Protein AF-A0A365TJ75-F1 (afdb_monomer_lite)

Organism: NCBI:txid115553

Secondary structure (DSSP, 8-state):
-EEEEEETTEEEEEEE-------------------------EEEEEEEEEEEE-SS-EEEEETTEEEEE-TTSS-HHHHHHHHHHH--TT-

Radius of gyration: 16.72 Å; chains: 1; bounding box: 37×36×43 Å

Foldseek 3Di:
DKDWDDDDLWIKIWDQPPPPPDDDDDDDDDDDDDDDDDPNVTHDIFIKDWPDDDPAWTWIDGHNDIDIDGCPNDDVVVVVVVNVSNDDPDD

pLDDT: mean 72.41, std 16.16, range [41.09, 91.12]

Sequence (91 aa):
MLSLTSTASVFHGRWLLTRNRKSVGSGPMLSEEVGEKLNEELGEEHQVRCDYLGPWLIGLYIGKQRVWLWPDSAPSESLREVRQLFHRPGR

Structure (mmCIF, N/CA/C/O backbone):
data_AF-A0A365TJ75-F1
#
_entry.id   AF-A0A365TJ75-F1
#
loop_
_atom_site.group_PDB
_atom_site.id
_atom_site.type_symbol
_atom_site.label_atom_id
_atom_site.label_alt_id
_atom_site.label_comp_id
_atom_site.label_asym_id
_atom_site.label_entity_id
_atom_site.label_seq_id
_atom_site.pdbx_PDB_ins_code
_atom_site.Cartn_x
_atom_site.Cartn_y
_atom_site.Cartn_z
_atom_site.occupancy
_atom_site.B_iso_or_equiv
_atom_site.auth_seq_id
_atom_site.auth_comp_id
_atom_site.auth_asym_id
_atom_site.auth_atom_id
_atom_site.pdbx_PDB_model_num
ATOM 1 N N . MET A 1 1 ? 7.030 3.206 -12.170 1.00 72.94 1 MET A N 1
ATOM 2 C CA . MET A 1 1 ? 7.222 2.115 -11.179 1.00 72.94 1 MET A CA 1
ATOM 3 C C . MET A 1 1 ? 7.138 2.734 -9.779 1.00 72.94 1 MET A C 1
ATOM 5 O O . MET A 1 1 ? 7.392 3.926 -9.679 1.00 72.94 1 MET A O 1
ATOM 9 N N . LEU A 1 2 ? 6.708 2.026 -8.731 1.00 76.00 2 LEU A N 1
ATOM 10 C CA . LEU A 1 2 ? 6.555 2.596 -7.377 1.00 76.00 2 LEU A CA 1
ATOM 11 C C . LEU A 1 2 ? 7.634 2.031 -6.446 1.00 76.00 2 LEU A C 1
ATOM 13 O O . LEU A 1 2 ? 7.817 0.819 -6.415 1.00 76.00 2 LEU A O 1
ATOM 17 N N . SER A 1 3 ? 8.311 2.896 -5.690 1.00 77.56 3 SER A N 1
ATOM 18 C CA . SER A 1 3 ? 9.253 2.506 -4.637 1.00 77.56 3 SER A CA 1
ATOM 19 C C . SER A 1 3 ? 8.666 2.833 -3.268 1.00 77.56 3 SER A C 1
ATOM 21 O O . SER A 1 3 ? 8.106 3.914 -3.089 1.00 77.56 3 SER A O 1
ATOM 23 N N . LEU A 1 4 ? 8.799 1.917 -2.307 1.00 78.06 4 LEU A N 1
ATOM 24 C CA . LEU A 1 4 ? 8.358 2.099 -0.924 1.00 78.06 4 LEU A CA 1
ATOM 25 C C . LEU A 1 4 ? 9.561 1.986 0.014 1.00 78.06 4 LEU A C 1
ATOM 27 O O . LEU A 1 4 ? 10.339 1.039 -0.074 1.00 78.06 4 LEU A O 1
ATOM 31 N N . THR A 1 5 ? 9.696 2.942 0.921 1.00 77.06 5 THR A N 1
ATOM 32 C CA . THR A 1 5 ? 10.725 2.991 1.961 1.00 77.06 5 THR A CA 1
ATOM 33 C C . THR A 1 5 ? 10.056 3.020 3.331 1.00 77.06 5 THR A C 1
ATOM 35 O O . THR A 1 5 ? 9.033 3.671 3.537 1.00 77.06 5 THR A O 1
ATOM 38 N N . SER A 1 6 ? 10.612 2.282 4.291 1.00 72.56 6 SER A N 1
ATOM 39 C CA . SER A 1 6 ? 10.103 2.242 5.664 1.00 72.56 6 SER A CA 1
ATOM 40 C C . SER A 1 6 ? 11.057 3.002 6.573 1.00 72.56 6 SER A C 1
ATOM 42 O O . SER A 1 6 ? 12.219 2.621 6.699 1.00 72.56 6 SER A O 1
ATOM 44 N N . THR A 1 7 ? 10.566 4.046 7.238 1.00 68.62 7 THR A N 1
ATOM 45 C CA . THR A 1 7 ? 11.303 4.762 8.284 1.00 68.62 7 THR A CA 1
ATOM 46 C C . THR A 1 7 ? 10.475 4.698 9.566 1.00 68.62 7 THR A C 1
ATOM 48 O O . THR A 1 7 ? 9.460 5.373 9.735 1.00 68.62 7 THR A O 1
ATOM 51 N N . ALA A 1 8 ? 10.875 3.808 10.479 1.00 67.44 8 ALA A N 1
ATOM 52 C CA . ALA A 1 8 ? 10.107 3.474 11.682 1.00 67.44 8 ALA A CA 1
ATOM 53 C C . ALA A 1 8 ? 8.676 2.967 11.364 1.00 67.44 8 ALA A C 1
ATOM 55 O O . ALA A 1 8 ? 8.490 2.180 10.441 1.00 67.44 8 ALA A O 1
ATOM 56 N N . SER A 1 9 ? 7.662 3.376 12.142 1.00 69.38 9 SER A N 1
ATOM 57 C CA . SER A 1 9 ? 6.248 2.983 11.949 1.00 69.38 9 SER A CA 1
ATOM 58 C C . SER A 1 9 ? 5.541 3.713 10.795 1.00 69.38 9 SER A C 1
ATOM 60 O O . SER A 1 9 ? 4.324 3.564 10.635 1.00 69.38 9 SER A O 1
ATOM 62 N N . VAL A 1 10 ? 6.271 4.531 10.031 1.00 76.56 10 VAL A N 1
ATOM 63 C CA . VAL A 1 10 ? 5.747 5.312 8.912 1.00 76.56 10 VAL A CA 1
ATOM 64 C C . VAL A 1 10 ? 6.349 4.806 7.606 1.00 76.56 10 VAL A C 1
ATOM 66 O O . VAL A 1 10 ? 7.559 4.629 7.471 1.00 76.56 10 VAL A O 1
ATOM 69 N N . PHE A 1 11 ? 5.474 4.594 6.630 1.00 81.56 11 PHE A N 1
ATOM 70 C CA . PHE A 1 11 ? 5.860 4.197 5.286 1.00 81.56 11 PHE A CA 1
ATOM 71 C C . PHE A 1 11 ? 5.887 5.424 4.389 1.00 81.56 11 PHE A C 1
ATOM 73 O O . PHE A 1 11 ? 4.996 6.271 4.465 1.00 81.56 11 PHE A O 1
ATOM 80 N N . HIS A 1 12 ? 6.894 5.493 3.535 1.00 83.56 12 HIS A N 1
ATOM 81 C CA . HIS A 1 12 ? 7.078 6.527 2.536 1.00 83.56 12 HIS A CA 1
ATOM 82 C C . HIS A 1 12 ? 7.124 5.884 1.151 1.00 83.56 12 HIS A C 1
ATOM 84 O O . HIS A 1 12 ? 7.504 4.725 0.993 1.00 83.56 12 HIS A O 1
ATOM 90 N N . GLY A 1 13 ? 6.645 6.605 0.148 1.00 84.50 13 GLY A N 1
ATOM 91 C CA . GLY A 1 13 ? 6.494 6.115 -1.210 1.00 84.50 13 GLY A CA 1
ATOM 92 C C . GLY A 1 13 ? 6.928 7.171 -2.202 1.00 84.50 13 GLY A C 1
ATOM 93 O O . GLY A 1 13 ? 6.649 8.355 -2.022 1.00 84.50 13 GLY A O 1
ATOM 94 N N . ARG A 1 14 ? 7.618 6.723 -3.247 1.00 83.94 14 ARG A N 1
ATOM 95 C CA . ARG A 1 14 ? 8.171 7.567 -4.305 1.00 83.94 14 ARG A CA 1
ATOM 96 C C . ARG A 1 14 ? 7.819 6.965 -5.649 1.00 83.94 14 ARG A C 1
ATOM 98 O O . ARG A 1 14 ? 8.038 5.775 -5.893 1.00 83.94 14 ARG A O 1
ATOM 105 N N . TRP A 1 15 ? 7.292 7.791 -6.540 1.00 79.62 15 TRP A N 1
ATOM 106 C CA . TRP A 1 15 ? 7.112 7.394 -7.929 1.00 79.62 15 TRP A CA 1
ATOM 107 C C . TRP A 1 15 ? 8.466 7.408 -8.627 1.00 79.62 15 TRP A C 1
ATOM 109 O O . TRP A 1 15 ? 9.148 8.427 -8.643 1.00 79.62 15 TRP A O 1
ATOM 119 N N . LEU A 1 16 ? 8.860 6.283 -9.214 1.00 77.69 16 LEU A N 1
ATOM 120 C CA . LEU A 1 16 ? 10.021 6.237 -10.095 1.00 77.69 16 LEU A CA 1
ATOM 121 C C . LEU A 1 16 ? 9.618 6.898 -11.409 1.00 77.69 16 LEU A C 1
ATOM 123 O O . LEU A 1 16 ? 8.782 6.348 -12.145 1.00 77.69 16 LEU A O 1
ATOM 127 N N . LEU A 1 17 ? 10.187 8.076 -11.673 1.00 70.94 17 LEU A N 1
ATOM 128 C CA . LEU A 1 17 ? 10.021 8.755 -12.947 1.00 70.94 17 LEU A CA 1
ATOM 129 C C . LEU A 1 17 ? 10.789 7.931 -13.975 1.00 70.94 17 LEU A C 1
ATOM 131 O O . LEU A 1 17 ? 12.002 7.752 -13.898 1.00 70.94 17 LEU A O 1
ATOM 135 N N . THR A 1 18 ? 10.075 7.376 -14.946 1.00 61.25 18 THR A N 1
ATOM 136 C CA . THR A 1 18 ? 10.738 6.776 -16.097 1.00 61.25 18 THR A CA 1
ATOM 137 C C . THR A 1 18 ? 11.287 7.920 -16.934 1.00 61.25 18 THR A C 1
ATOM 139 O O . THR A 1 18 ? 10.515 8.608 -17.605 1.00 61.25 18 THR A O 1
ATOM 142 N N . ARG A 1 19 ? 12.604 8.142 -16.880 1.00 60.66 19 ARG A N 1
ATOM 143 C CA . ARG A 1 19 ? 13.294 9.126 -17.715 1.00 60.66 19 ARG A CA 1
ATOM 144 C C . ARG A 1 19 ? 12.977 8.869 -19.187 1.00 60.66 19 ARG A C 1
ATOM 146 O O . ARG A 1 19 ? 13.557 7.982 -19.813 1.00 60.66 19 ARG A O 1
ATOM 153 N N . ASN A 1 20 ? 12.067 9.646 -19.765 1.00 52.97 20 ASN A N 1
ATOM 154 C CA . ASN A 1 20 ? 11.871 9.647 -21.206 1.00 52.97 20 ASN A CA 1
ATOM 155 C C . ASN A 1 20 ? 13.046 10.420 -21.812 1.00 52.97 20 ASN A C 1
ATOM 157 O O . ASN A 1 20 ? 13.103 11.645 -21.721 1.00 52.97 20 ASN A O 1
ATOM 161 N N . ARG A 1 21 ? 14.031 9.709 -22.377 1.00 47.62 21 ARG A N 1
ATOM 162 C CA . ARG A 1 21 ? 15.190 10.303 -23.064 1.00 47.62 21 ARG A CA 1
ATOM 163 C C . ARG A 1 21 ? 14.755 10.980 -24.371 1.00 47.62 21 ARG A C 1
ATOM 165 O O . ARG A 1 21 ? 15.143 10.532 -25.442 1.00 47.62 21 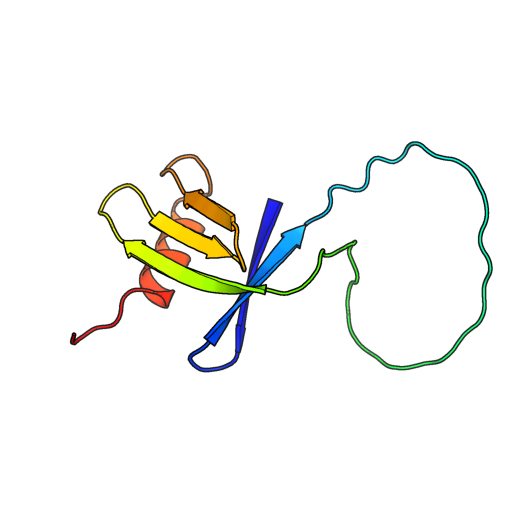ARG 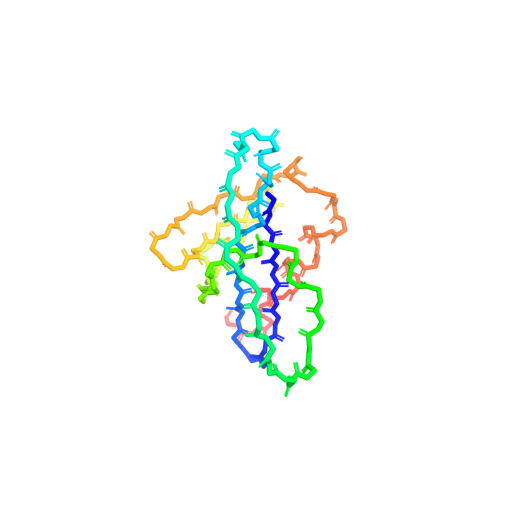A O 1
ATOM 172 N N . LYS A 1 22 ? 13.969 12.054 -24.308 1.00 48.06 22 LYS A N 1
ATOM 173 C CA . LYS A 1 22 ? 13.752 12.988 -25.420 1.00 48.06 22 LYS A CA 1
ATOM 174 C C . LYS A 1 22 ? 13.498 14.406 -24.904 1.00 48.06 22 LYS A C 1
ATOM 176 O O . LYS A 1 22 ? 12.387 14.910 -24.972 1.00 48.06 22 LYS A O 1
ATOM 181 N N . SER A 1 23 ? 14.567 15.078 -24.499 1.00 43.78 23 SER A N 1
ATOM 182 C CA . SER A 1 23 ? 14.823 16.447 -24.956 1.00 43.78 23 SER A CA 1
ATOM 183 C C . SER A 1 23 ? 16.296 16.788 -24.751 1.00 43.78 23 SER A C 1
ATOM 185 O O . SER A 1 23 ? 16.876 16.647 -23.679 1.00 43.78 23 SER A O 1
ATOM 187 N N . VAL A 1 24 ? 16.919 17.158 -25.861 1.00 54.28 24 VAL A N 1
ATOM 188 C CA . VAL A 1 24 ? 18.234 17.780 -25.940 1.00 54.28 24 VAL A CA 1
ATOM 189 C C . VAL A 1 24 ? 18.129 19.170 -25.310 1.00 54.28 24 VAL A C 1
ATOM 191 O O . VAL A 1 24 ? 17.215 19.908 -25.665 1.00 54.28 24 VAL A O 1
ATOM 194 N N . GLY A 1 25 ? 19.083 19.542 -24.454 1.00 48.66 25 GLY A N 1
ATOM 195 C CA . GLY A 1 25 ? 19.398 20.953 -24.215 1.00 48.66 25 GLY A CA 1
ATOM 196 C C . GLY A 1 25 ? 19.587 21.368 -22.758 1.00 48.66 25 GLY A C 1
ATOM 197 O O . GLY A 1 25 ? 18.616 21.536 -22.033 1.00 48.66 25 GLY A O 1
ATOM 198 N N . SER A 1 26 ? 20.852 21.669 -22.443 1.00 45.66 26 SER A N 1
ATOM 199 C CA . SER A 1 26 ? 21.305 22.703 -21.495 1.00 45.66 26 SER A CA 1
ATOM 200 C C . SER A 1 26 ? 21.432 22.328 -20.011 1.00 45.66 26 SER A C 1
ATOM 202 O O . SER A 1 26 ? 20.455 22.238 -19.277 1.00 45.66 26 SER A O 1
ATOM 204 N N . GLY A 1 27 ? 22.691 22.186 -19.565 1.00 43.03 27 GLY A N 1
ATOM 205 C CA . GLY A 1 27 ? 23.089 22.295 -18.151 1.00 43.03 27 GLY A CA 1
ATOM 206 C C . GLY A 1 27 ? 22.973 23.738 -17.612 1.00 43.03 27 GLY A C 1
ATOM 207 O O . GLY A 1 27 ? 22.469 24.605 -18.328 1.00 43.03 27 GLY A O 1
ATOM 208 N N . PRO A 1 28 ? 23.466 24.029 -16.389 1.00 50.19 28 PRO A N 1
ATOM 209 C CA . PRO A 1 28 ? 24.901 23.927 -16.129 1.00 50.19 28 PRO A CA 1
ATOM 210 C C . PRO A 1 28 ? 25.308 23.255 -14.803 1.00 50.19 28 PRO A C 1
ATOM 212 O O . PRO A 1 28 ? 24.512 22.930 -13.931 1.00 50.19 28 PRO A O 1
ATOM 215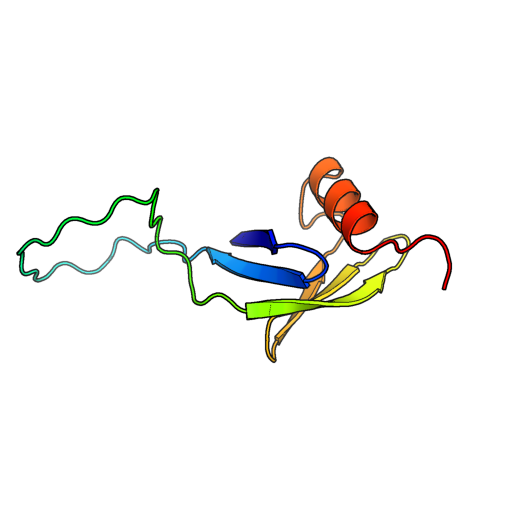 N N . MET A 1 29 ? 26.617 23.030 -14.758 1.00 43.38 29 MET A N 1
ATOM 216 C CA . MET A 1 29 ? 27.494 22.477 -13.730 1.00 43.38 29 MET A CA 1
ATOM 217 C C . MET A 1 29 ? 27.721 23.443 -12.551 1.00 43.38 29 MET A C 1
ATOM 219 O O . MET A 1 29 ? 27.696 24.653 -12.765 1.00 43.38 29 MET A O 1
ATOM 223 N N . LEU A 1 30 ? 28.011 22.858 -11.375 1.00 43.16 30 LEU A N 1
ATOM 224 C CA . LEU A 1 30 ? 28.866 23.277 -10.235 1.00 43.16 30 LEU A CA 1
ATOM 225 C C . LEU A 1 30 ? 28.159 22.913 -8.907 1.00 43.16 30 LEU A C 1
ATOM 227 O O . LEU A 1 30 ? 27.161 23.523 -8.554 1.00 43.16 30 LEU A O 1
ATOM 231 N N . SER A 1 31 ? 28.437 21.739 -8.330 1.00 50.62 31 SER A N 1
ATOM 232 C CA . SER A 1 31 ? 29.507 21.447 -7.350 1.00 50.62 31 SER A CA 1
ATOM 233 C C . SER A 1 31 ? 29.147 21.904 -5.936 1.00 50.62 31 SER A C 1
ATOM 235 O O . SER A 1 31 ? 29.382 23.059 -5.621 1.00 50.62 31 SER A O 1
ATOM 237 N N . GLU A 1 32 ? 28.646 20.981 -5.109 1.00 47.66 32 GLU A N 1
ATOM 238 C CA . GLU A 1 32 ? 28.894 20.945 -3.659 1.00 47.66 32 GLU A CA 1
ATOM 239 C C . GLU A 1 32 ? 28.563 19.540 -3.122 1.00 47.66 32 GLU A C 1
ATOM 241 O O . GLU A 1 32 ? 27.504 18.959 -3.367 1.00 47.66 32 GLU A O 1
ATOM 246 N N . GLU A 1 33 ? 29.555 18.957 -2.469 1.00 57.19 33 GLU A N 1
ATOM 247 C CA . GLU A 1 33 ? 29.600 17.625 -1.881 1.00 57.19 33 GLU A CA 1
ATOM 248 C C . GLU A 1 33 ? 28.661 17.410 -0.678 1.00 57.19 33 GLU A C 1
ATOM 250 O O . GLU A 1 33 ? 28.889 17.958 0.393 1.00 57.19 33 GLU A O 1
ATOM 255 N N . VAL A 1 34 ? 27.696 16.487 -0.794 1.00 46.47 34 VAL A N 1
ATOM 256 C CA . VAL A 1 34 ? 27.160 15.712 0.344 1.00 46.47 34 VAL A CA 1
ATOM 257 C C . VAL A 1 34 ? 26.811 14.311 -0.160 1.00 46.47 34 VAL A C 1
ATOM 259 O O . VAL A 1 34 ? 26.095 14.149 -1.148 1.00 46.47 34 VAL A O 1
ATOM 262 N N . GLY A 1 35 ? 27.369 13.281 0.474 1.00 46.62 35 GLY A N 1
ATOM 263 C CA . GLY A 1 35 ? 27.105 11.896 0.107 1.00 46.62 35 GLY A CA 1
ATOM 264 C C . GLY A 1 35 ? 25.644 11.518 0.336 1.00 46.62 35 GLY A C 1
ATOM 265 O O . GLY A 1 35 ? 25.146 11.722 1.430 1.00 46.62 35 GLY A O 1
ATOM 266 N N . GLU A 1 36 ? 25.000 10.973 -0.700 1.00 41.09 36 GLU A N 1
ATOM 267 C CA . GLU A 1 36 ? 23.983 9.903 -0.686 1.00 41.09 36 GLU A CA 1
ATOM 268 C C . GLU A 1 36 ? 23.410 9.762 -2.117 1.00 41.09 36 GLU A C 1
ATOM 270 O O . GLU A 1 36 ? 22.746 10.636 -2.655 1.00 41.09 36 GLU A O 1
ATOM 275 N N . LYS A 1 37 ? 23.889 8.769 -2.875 1.00 43.84 37 LYS A N 1
ATOM 276 C CA . LYS A 1 37 ? 23.176 7.508 -3.157 1.00 43.84 37 LYS A CA 1
ATOM 277 C C . LYS A 1 37 ? 22.045 7.666 -4.196 1.00 43.84 37 LYS A C 1
ATOM 279 O O . LYS A 1 37 ? 20.913 7.968 -3.860 1.00 43.84 37 LYS A O 1
ATOM 284 N N . LEU A 1 38 ? 22.382 7.381 -5.462 1.00 46.03 38 LEU A N 1
ATOM 285 C CA . LEU A 1 38 ? 21.472 7.015 -6.564 1.00 46.03 38 LEU A CA 1
ATOM 286 C C . LEU A 1 38 ? 20.164 7.829 -6.648 1.00 46.03 38 LEU A C 1
ATOM 288 O O . LEU A 1 38 ? 19.070 7.295 -6.471 1.00 46.03 38 LEU A O 1
ATOM 292 N N . ASN A 1 39 ? 20.266 9.110 -7.010 1.00 50.78 39 ASN A N 1
ATOM 293 C CA . ASN A 1 39 ? 19.131 9.856 -7.562 1.00 50.78 39 ASN A CA 1
ATOM 294 C C . ASN A 1 39 ? 18.833 9.369 -8.993 1.00 50.78 39 ASN A C 1
ATOM 296 O O . ASN A 1 39 ? 19.022 10.080 -9.978 1.00 50.78 39 ASN A O 1
ATOM 300 N N . GLU A 1 40 ? 18.365 8.131 -9.116 1.00 54.72 40 GLU A N 1
ATOM 301 C CA . GLU A 1 40 ? 17.605 7.685 -10.281 1.00 54.72 40 GLU A CA 1
ATOM 302 C C . GLU A 1 40 ? 16.251 8.397 -10.239 1.00 54.72 40 GLU A C 1
ATOM 304 O O . GLU A 1 40 ? 15.306 7.842 -9.703 1.00 54.72 40 GLU A O 1
ATOM 309 N N . GLU A 1 41 ? 16.207 9.663 -10.688 1.00 64.62 41 GLU A N 1
ATOM 310 C CA . GLU A 1 41 ? 15.022 10.534 -10.863 1.00 64.62 41 GLU A CA 1
ATOM 311 C C . GLU A 1 41 ? 13.780 10.076 -10.065 1.00 64.62 41 GLU A C 1
ATOM 313 O O . GLU A 1 41 ? 12.725 9.737 -10.602 1.00 64.62 41 GLU A O 1
ATOM 318 N N . LEU A 1 42 ? 13.922 9.995 -8.744 1.00 67.75 42 LEU A N 1
ATOM 319 C CA . LEU A 1 42 ? 12.844 9.572 -7.868 1.00 67.75 42 LEU A CA 1
ATOM 320 C C . LEU A 1 42 ? 11.967 10.796 -7.629 1.00 67.75 42 LEU A C 1
ATOM 322 O O . LEU A 1 42 ? 12.463 11.832 -7.183 1.00 67.75 42 LEU A O 1
ATOM 326 N N . GLY A 1 43 ? 10.671 10.666 -7.897 1.00 70.88 43 GLY A N 1
ATOM 327 C CA . GLY A 1 43 ? 9.686 11.691 -7.580 1.00 70.88 43 GLY A CA 1
ATOM 328 C C . GLY A 1 43 ? 9.658 12.034 -6.088 1.00 70.88 43 GLY A C 1
ATOM 329 O O . GLY A 1 43 ? 10.345 11.417 -5.260 1.00 70.88 43 GLY A O 1
ATOM 330 N N . GLU A 1 44 ? 8.843 13.034 -5.756 1.00 80.19 44 GLU A N 1
ATOM 331 C CA . GLU A 1 44 ? 8.664 13.480 -4.376 1.00 80.19 44 GLU A CA 1
ATOM 332 C C . GLU A 1 44 ? 8.277 12.321 -3.451 1.00 80.19 44 GLU A C 1
ATOM 334 O O . GLU A 1 44 ? 7.546 11.397 -3.826 1.00 80.19 44 GLU A O 1
ATOM 339 N N . GLU A 1 45 ? 8.815 12.367 -2.235 1.00 82.75 45 GLU A N 1
ATOM 340 C CA . GLU A 1 45 ? 8.490 11.403 -1.198 1.00 82.75 45 GLU A CA 1
ATOM 341 C C . GLU A 1 45 ? 7.174 11.772 -0.522 1.00 82.75 45 GLU A C 1
ATOM 343 O O . GLU A 1 45 ? 6.960 12.897 -0.069 1.00 82.75 45 GLU A O 1
ATOM 348 N N . HIS A 1 46 ? 6.271 10.799 -0.455 1.00 86.00 46 HIS A N 1
ATOM 349 C CA . HIS A 1 46 ? 4.967 10.964 0.160 1.00 86.00 46 HIS A CA 1
ATOM 350 C C . HIS A 1 46 ? 4.726 9.878 1.197 1.00 86.00 46 HIS A C 1
ATOM 352 O O . HIS A 1 46 ? 5.059 8.714 0.986 1.00 86.00 46 HIS A O 1
ATOM 358 N N . GLN A 1 47 ? 4.076 10.238 2.301 1.00 86.06 47 GLN A N 1
ATOM 359 C CA . GLN A 1 47 ? 3.631 9.255 3.280 1.00 86.06 47 GLN A CA 1
ATOM 360 C C . GLN A 1 47 ? 2.635 8.278 2.636 1.00 86.06 47 GLN A C 1
ATOM 362 O O . GLN A 1 47 ? 1.675 8.691 1.974 1.00 86.06 47 GLN A O 1
ATOM 367 N N . VAL A 1 48 ? 2.862 6.985 2.858 1.00 87.81 48 VAL A N 1
ATOM 368 C CA . VAL A 1 48 ? 2.022 5.892 2.374 1.00 87.81 48 VAL A CA 1
ATOM 369 C C . VAL A 1 48 ? 1.123 5.400 3.499 1.00 87.81 48 VAL A C 1
ATOM 371 O O . VAL A 1 48 ? 1.579 5.081 4.600 1.00 87.81 48 VAL A O 1
ATOM 374 N N . ARG A 1 49 ? -0.174 5.288 3.213 1.00 86.94 49 ARG A N 1
ATOM 375 C CA . ARG A 1 49 ? -1.167 4.721 4.129 1.00 86.94 49 ARG A CA 1
ATOM 376 C C . ARG A 1 49 ? -1.917 3.596 3.441 1.00 86.94 49 ARG A C 1
ATOM 378 O O . ARG A 1 49 ? -2.503 3.810 2.390 1.00 86.94 49 ARG A O 1
ATOM 385 N N . CYS A 1 50 ? -1.945 2.420 4.052 1.00 87.56 50 CYS A N 1
ATOM 386 C CA . CYS A 1 50 ? -2.817 1.343 3.601 1.00 87.56 50 CYS A CA 1
ATOM 387 C C . CYS A 1 50 ? -4.239 1.594 4.114 1.00 87.56 50 CYS A C 1
ATOM 389 O O . CYS A 1 50 ? -4.440 1.731 5.323 1.00 87.56 50 CYS A O 1
ATOM 391 N N . ASP A 1 51 ? -5.200 1.712 3.197 1.00 87.62 51 ASP A N 1
ATOM 392 C CA . ASP A 1 51 ? -6.624 1.848 3.526 1.00 87.62 51 ASP A CA 1
ATOM 393 C C . ASP A 1 51 ? -7.378 0.525 3.403 1.00 87.62 51 ASP A C 1
ATOM 395 O O . ASP A 1 51 ? -8.394 0.330 4.068 1.00 87.62 51 ASP A O 1
ATOM 399 N N . TYR A 1 52 ? -6.872 -0.385 2.573 1.00 88.50 52 TYR A N 1
ATOM 400 C CA . TYR A 1 52 ? -7.501 -1.659 2.300 1.00 88.50 52 TYR A CA 1
ATOM 401 C C . TYR A 1 52 ? -6.453 -2.755 2.142 1.00 88.50 52 TYR A C 1
ATOM 403 O O . TYR A 1 52 ? -5.591 -2.693 1.267 1.00 88.50 52 TYR A O 1
ATOM 411 N N . LEU A 1 53 ? -6.570 -3.799 2.961 1.00 87.88 53 LEU A N 1
ATOM 412 C CA . LEU A 1 53 ? -5.726 -4.983 2.887 1.00 87.88 53 LEU A CA 1
ATOM 413 C C . LEU A 1 53 ? -6.609 -6.211 2.673 1.00 87.88 53 LEU A C 1
ATOM 415 O O . LEU A 1 53 ? -7.096 -6.817 3.624 1.00 87.88 53 LEU A O 1
ATOM 419 N N . GLY A 1 54 ? -6.851 -6.547 1.409 1.00 84.62 54 GLY A N 1
ATOM 420 C CA . GLY A 1 54 ? -7.650 -7.704 1.032 1.00 84.62 54 GLY A CA 1
ATOM 421 C C . GLY A 1 54 ? -6.803 -8.923 0.655 1.00 84.62 54 GLY A C 1
ATOM 422 O O . GLY A 1 54 ? -5.604 -8.807 0.387 1.00 84.62 54 GLY A O 1
ATOM 423 N N . PRO A 1 55 ? -7.432 -10.105 0.529 1.00 79.94 55 PRO A N 1
ATOM 424 C CA . PRO A 1 55 ? -6.757 -11.328 0.096 1.00 79.94 55 PRO A CA 1
ATOM 425 C C . PRO A 1 55 ? -6.163 -11.232 -1.313 1.00 79.94 55 PRO A C 1
ATOM 427 O O . PRO A 1 55 ? -5.201 -11.937 -1.607 1.00 79.94 55 PRO A O 1
ATOM 430 N N . TRP A 1 56 ? -6.679 -10.336 -2.161 1.00 81.19 56 TRP A N 1
ATOM 431 C CA . TRP A 1 56 ? -6.286 -10.208 -3.571 1.00 81.19 56 TRP A CA 1
ATOM 432 C C . TRP A 1 56 ? -5.881 -8.794 -3.986 1.00 81.19 56 TRP A C 1
ATOM 434 O O . TRP A 1 56 ? -5.212 -8.639 -4.995 1.00 81.19 56 TRP A O 1
ATOM 444 N N . LEU A 1 57 ? -6.248 -7.774 -3.212 1.00 88.06 57 LEU A N 1
ATOM 445 C CA . LEU A 1 57 ? -6.087 -6.375 -3.594 1.00 88.06 57 LEU A CA 1
ATOM 446 C C . LEU A 1 57 ? -5.569 -5.574 -2.403 1.00 88.06 57 LEU A C 1
ATOM 448 O O . LEU A 1 57 ? -6.038 -5.770 -1.279 1.00 88.06 57 LEU A O 1
ATOM 452 N N . ILE A 1 58 ? -4.629 -4.666 -2.654 1.00 89.31 58 ILE A N 1
ATOM 453 C CA . ILE A 1 58 ? -4.098 -3.753 -1.638 1.00 89.31 58 ILE A CA 1
ATOM 454 C C . ILE A 1 58 ? -4.383 -2.325 -2.090 1.00 89.31 58 ILE A C 1
ATOM 456 O O . ILE A 1 58 ? -3.986 -1.927 -3.184 1.00 89.31 58 ILE A O 1
ATOM 460 N N . GLY A 1 59 ? -5.093 -1.568 -1.263 1.00 91.12 59 GLY A N 1
ATOM 461 C CA . GLY A 1 59 ? -5.331 -0.145 -1.457 1.00 91.12 59 GLY A CA 1
ATOM 462 C C . GLY A 1 59 ? -4.314 0.667 -0.663 1.00 91.12 59 GLY A C 1
ATOM 463 O O . GLY A 1 59 ? -4.178 0.507 0.553 1.00 91.12 59 GLY A O 1
ATOM 464 N N . LEU A 1 60 ? -3.571 1.523 -1.362 1.00 89.81 60 LEU A N 1
ATOM 465 C CA . LEU A 1 60 ? -2.578 2.418 -0.781 1.00 89.81 60 LEU A CA 1
ATOM 466 C C . LEU A 1 60 ? -2.909 3.863 -1.149 1.00 89.81 60 LEU A C 1
ATOM 468 O O . LEU A 1 60 ? -3.139 4.181 -2.311 1.00 89.81 60 LEU A O 1
ATOM 472 N N . TYR A 1 61 ? -2.866 4.758 -0.173 1.00 90.06 61 TYR A N 1
ATOM 473 C CA . TYR A 1 61 ? -2.780 6.192 -0.405 1.00 90.06 61 TYR A CA 1
ATOM 474 C C . TYR A 1 61 ? -1.327 6.625 -0.383 1.00 90.06 61 TYR A C 1
ATOM 476 O O . TYR A 1 61 ? -0.616 6.328 0.571 1.00 90.06 61 TYR A O 1
ATOM 484 N N . ILE A 1 62 ? -0.919 7.359 -1.409 1.00 87.94 62 ILE A N 1
ATOM 485 C CA . ILE A 1 62 ? 0.386 8.004 -1.524 1.00 87.94 62 ILE A CA 1
ATOM 486 C C . ILE A 1 62 ? 0.098 9.499 -1.628 1.00 87.94 62 ILE A C 1
ATOM 488 O O . ILE A 1 62 ? -0.377 9.985 -2.659 1.00 87.94 62 ILE A O 1
ATOM 492 N N . GLY A 1 63 ? 0.285 10.221 -0.523 1.00 85.38 63 GLY A N 1
ATOM 493 C CA . GLY A 1 63 ? -0.176 11.605 -0.418 1.00 85.38 63 GLY A CA 1
ATOM 494 C C . GLY A 1 63 ? -1.697 11.700 -0.607 1.00 85.38 63 GLY A C 1
ATOM 495 O O . GLY A 1 63 ? -2.460 11.187 0.209 1.00 85.38 63 GLY A O 1
ATOM 496 N N . LYS A 1 64 ? -2.143 12.353 -1.689 1.00 85.25 64 LYS A N 1
ATOM 497 C CA . LYS A 1 64 ? -3.572 12.505 -2.041 1.00 85.25 64 LYS A CA 1
ATOM 498 C C . LYS A 1 64 ? -4.066 11.486 -3.075 1.00 85.25 64 LYS A C 1
ATOM 500 O O . LYS A 1 64 ? -5.257 11.460 -3.373 1.00 85.25 64 LYS A O 1
ATOM 505 N N . GLN A 1 65 ? -3.177 10.668 -3.635 1.00 86.81 65 GLN A N 1
ATOM 506 C CA . GLN A 1 65 ? -3.525 9.714 -4.682 1.00 86.81 65 GLN A CA 1
ATOM 507 C C . GLN A 1 65 ? -3.777 8.329 -4.093 1.00 86.81 65 GLN A C 1
ATOM 509 O O . GLN A 1 65 ? -2.972 7.832 -3.309 1.00 86.81 65 GLN A O 1
ATOM 514 N N . ARG A 1 66 ? -4.871 7.688 -4.512 1.00 89.88 66 ARG A N 1
ATOM 515 C CA . ARG A 1 66 ? -5.153 6.283 -4.203 1.00 89.88 66 ARG A CA 1
ATOM 516 C C . ARG A 1 66 ? -4.625 5.384 -5.316 1.00 89.88 66 ARG A C 1
ATOM 518 O O . ARG A 1 66 ? -4.870 5.646 -6.491 1.00 89.88 66 ARG A O 1
ATOM 525 N N . VAL A 1 67 ? -3.940 4.317 -4.937 1.00 88.50 67 VAL A N 1
ATOM 526 C CA . VAL A 1 67 ? -3.378 3.303 -5.825 1.00 88.50 67 VAL A CA 1
ATOM 527 C C . VAL A 1 67 ? -3.884 1.938 -5.398 1.00 88.50 67 VAL A C 1
ATOM 529 O O . VAL A 1 67 ? -3.876 1.600 -4.217 1.00 88.50 67 VAL A O 1
ATOM 532 N N . TRP A 1 68 ? -4.303 1.153 -6.382 1.00 89.38 68 TRP A N 1
ATOM 533 C CA . TRP A 1 68 ? -4.685 -0.237 -6.199 1.00 89.38 68 TRP A CA 1
ATOM 534 C C . TRP A 1 68 ? -3.574 -1.137 -6.716 1.00 89.38 68 TRP A C 1
ATOM 536 O O . TRP A 1 68 ? -3.182 -1.034 -7.877 1.00 89.38 68 TRP A O 1
ATOM 546 N N . LEU A 1 69 ? -3.073 -2.014 -5.853 1.00 87.69 69 LEU A N 1
ATOM 547 C CA . LEU A 1 69 ? -2.148 -3.070 -6.230 1.00 87.69 69 LEU A CA 1
ATOM 548 C C . LEU A 1 69 ? -2.943 -4.353 -6.449 1.00 87.69 69 LEU A C 1
ATOM 550 O O . LEU A 1 69 ? -3.458 -4.950 -5.496 1.00 87.69 69 LEU A O 1
ATOM 554 N N . TRP A 1 70 ? -3.039 -4.740 -7.715 1.00 87.62 70 TRP A N 1
ATOM 555 C CA . TRP A 1 70 ? -3.610 -6.003 -8.168 1.00 87.62 70 TRP A CA 1
ATOM 556 C C . TRP A 1 70 ? -2.571 -7.127 -8.040 1.00 87.62 70 TRP A C 1
ATOM 558 O O . TRP A 1 70 ? -1.370 -6.846 -7.951 1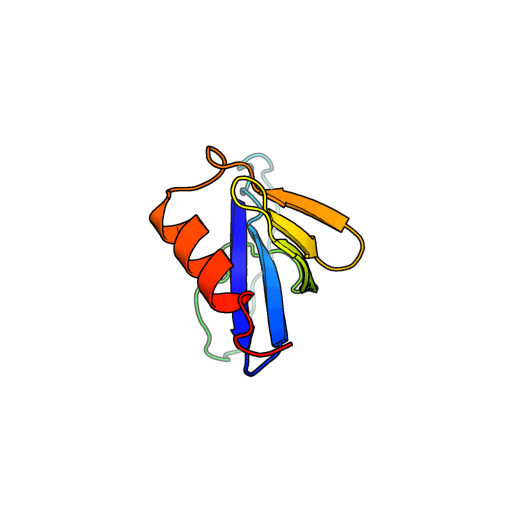.00 87.62 70 TRP A O 1
ATOM 568 N N . PRO A 1 71 ? -2.990 -8.404 -8.009 1.00 81.06 71 PRO A N 1
ATOM 569 C CA . PRO A 1 71 ? -2.072 -9.521 -7.791 1.00 81.06 71 PRO A CA 1
ATOM 570 C C . PRO A 1 71 ? -1.062 -9.724 -8.934 1.00 81.06 71 PRO A C 1
ATOM 572 O O . PRO A 1 71 ? -0.050 -10.386 -8.740 1.00 81.06 71 PRO A O 1
ATOM 575 N N . ASP A 1 72 ? -1.320 -9.140 -10.100 1.00 86.06 72 ASP A N 1
ATOM 576 C CA . ASP A 1 72 ? -0.470 -9.116 -11.291 1.00 86.06 72 ASP A CA 1
ATOM 577 C C . ASP A 1 72 ? 0.386 -7.838 -11.408 1.00 86.06 72 ASP A C 1
ATOM 579 O O . ASP A 1 72 ? 1.273 -7.763 -12.253 1.00 86.06 72 ASP A O 1
ATOM 583 N N . SER A 1 73 ? 0.158 -6.828 -10.558 1.00 80.06 73 SER A N 1
ATOM 584 C CA . SER A 1 73 ? 0.856 -5.532 -10.636 1.00 80.06 73 SER A CA 1
ATOM 585 C C . SER A 1 73 ? 2.318 -5.587 -10.182 1.00 80.06 73 SER A C 1
ATOM 587 O O . SER A 1 73 ? 3.088 -4.669 -10.467 1.00 80.06 73 SER A O 1
ATOM 589 N N . ALA A 1 74 ? 2.699 -6.622 -9.437 1.00 81.56 74 ALA A N 1
ATOM 590 C CA . ALA A 1 74 ? 4.050 -6.840 -8.940 1.00 81.56 74 ALA A CA 1
ATOM 591 C C . ALA A 1 74 ? 4.278 -8.340 -8.693 1.00 81.56 74 ALA A C 1
ATOM 593 O O . ALA A 1 74 ? 3.307 -9.082 -8.526 1.00 81.56 74 ALA A O 1
ATOM 594 N N . PRO A 1 75 ? 5.541 -8.800 -8.618 1.00 85.25 75 PRO A N 1
ATOM 595 C CA . PRO A 1 75 ? 5.845 -10.163 -8.205 1.00 85.25 75 PRO A CA 1
ATOM 596 C C . PRO A 1 75 ? 5.191 -10.506 -6.862 1.00 85.25 75 PRO A C 1
ATOM 598 O O . PRO A 1 75 ? 5.086 -9.666 -5.961 1.00 85.25 75 PRO A O 1
ATOM 601 N N . SER A 1 76 ? 4.791 -11.767 -6.703 1.00 83.88 76 SER A N 1
ATOM 602 C CA . SER A 1 76 ? 4.119 -12.259 -5.495 1.00 83.88 76 SER A CA 1
ATOM 603 C C . SER A 1 76 ? 4.922 -12.012 -4.215 1.00 83.88 76 SER A C 1
ATOM 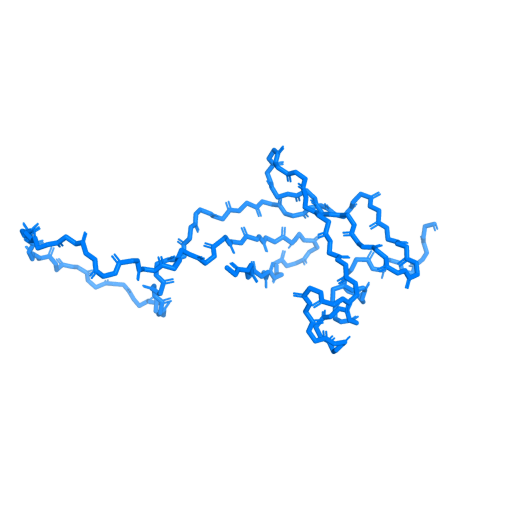605 O O . SER A 1 76 ? 4.336 -11.772 -3.162 1.00 83.88 76 SER A O 1
ATOM 607 N N . GLU A 1 77 ? 6.253 -12.041 -4.302 1.00 85.62 77 GLU A N 1
ATOM 608 C CA . GLU A 1 77 ? 7.166 -11.755 -3.190 1.00 85.62 77 GLU A CA 1
ATOM 609 C C . GLU A 1 77 ? 7.020 -10.310 -2.704 1.00 85.62 77 GLU A C 1
ATOM 611 O O . GLU A 1 77 ? 6.734 -10.089 -1.528 1.00 85.62 77 GLU A O 1
ATOM 616 N N . SER A 1 78 ? 7.080 -9.338 -3.618 1.00 83.50 78 SER A N 1
ATOM 617 C CA . SER A 1 78 ? 6.892 -7.918 -3.304 1.00 83.50 78 SER A CA 1
ATOM 618 C C . SER A 1 78 ? 5.500 -7.641 -2.731 1.00 83.50 78 SER A C 1
ATOM 620 O O . SER A 1 78 ? 5.355 -6.892 -1.766 1.00 83.50 78 SER A O 1
ATOM 622 N N . LEU A 1 79 ? 4.453 -8.286 -3.261 1.00 83.75 79 LEU A N 1
ATOM 623 C CA . LEU A 1 79 ? 3.105 -8.171 -2.693 1.00 83.75 79 LEU A CA 1
ATOM 624 C C . LEU A 1 79 ? 3.025 -8.757 -1.277 1.00 83.75 79 LEU A C 1
ATOM 626 O O . LEU A 1 79 ? 2.332 -8.203 -0.421 1.00 83.75 79 LEU A O 1
ATOM 630 N N . ARG A 1 80 ? 3.735 -9.858 -1.003 1.00 85.62 80 ARG A N 1
ATOM 631 C CA . ARG A 1 80 ? 3.806 -10.459 0.335 1.00 85.62 80 ARG A CA 1
ATOM 632 C C . ARG A 1 80 ? 4.551 -9.560 1.317 1.00 85.62 80 ARG A C 1
ATOM 634 O O . ARG A 1 80 ? 4.152 -9.489 2.476 1.00 85.62 80 ARG A O 1
ATOM 641 N N . GLU A 1 81 ? 5.607 -8.884 0.882 1.00 84.56 81 GLU A N 1
ATOM 642 C CA . GLU A 1 81 ? 6.324 -7.892 1.690 1.00 84.56 81 GLU A CA 1
ATOM 643 C C . GLU A 1 81 ? 5.421 -6.714 2.042 1.00 84.56 81 GLU A C 1
ATOM 645 O O . GLU A 1 81 ? 5.249 -6.417 3.220 1.00 84.56 81 GLU A O 1
ATOM 650 N N . VAL A 1 82 ? 4.747 -6.117 1.054 1.00 83.31 82 VAL A N 1
ATOM 651 C CA . VAL A 1 82 ? 3.777 -5.035 1.293 1.00 83.31 82 VAL A CA 1
ATOM 652 C C . VAL A 1 82 ? 2.705 -5.480 2.287 1.00 83.31 82 VAL A C 1
ATOM 654 O O . VAL A 1 82 ? 2.394 -4.752 3.230 1.00 83.31 82 VAL A O 1
ATOM 657 N N . ARG A 1 83 ? 2.168 -6.698 2.139 1.00 85.12 83 ARG A N 1
ATOM 658 C CA . ARG A 1 83 ? 1.209 -7.240 3.109 1.00 85.12 83 ARG A CA 1
ATOM 659 C C . ARG A 1 83 ? 1.801 -7.344 4.500 1.00 85.12 83 ARG A C 1
ATOM 661 O O . ARG A 1 83 ? 1.157 -6.881 5.422 1.00 85.12 83 ARG A O 1
ATOM 668 N N . GLN A 1 84 ? 2.995 -7.905 4.663 1.00 84.44 84 GLN A N 1
ATOM 669 C CA . GLN A 1 84 ? 3.642 -8.010 5.975 1.00 84.44 84 GLN A CA 1
ATOM 670 C C . GLN A 1 84 ? 3.890 -6.641 6.615 1.00 84.44 84 GLN A C 1
ATOM 672 O O . GLN A 1 84 ? 3.697 -6.496 7.817 1.00 84.44 84 GLN A O 1
ATOM 677 N N . LEU A 1 85 ? 4.254 -5.632 5.819 1.00 79.81 85 LEU A N 1
ATOM 678 C CA . LEU A 1 85 ? 4.498 -4.274 6.307 1.00 79.81 85 LEU A CA 1
ATOM 679 C C . LEU A 1 85 ? 3.224 -3.622 6.862 1.00 79.81 85 LEU A C 1
ATOM 681 O O . LEU A 1 85 ? 3.259 -2.981 7.911 1.00 79.81 85 LEU A O 1
ATOM 685 N N . PHE A 1 86 ? 2.088 -3.794 6.182 1.00 79.06 86 PHE A N 1
ATOM 686 C CA . PHE A 1 86 ? 0.814 -3.196 6.601 1.00 79.06 86 PHE A CA 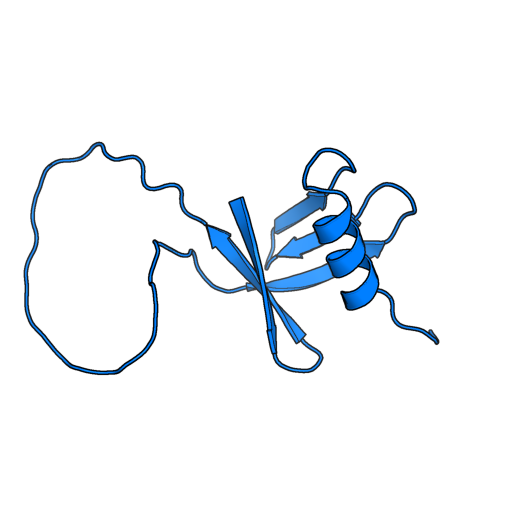1
ATOM 687 C C . PHE A 1 86 ? -0.054 -4.107 7.473 1.00 79.06 86 PHE A C 1
ATOM 689 O O . PHE A 1 86 ? -1.008 -3.635 8.097 1.00 79.06 86 PHE A O 1
ATOM 696 N N . HIS A 1 87 ? 0.267 -5.396 7.546 1.00 76.81 87 HIS A N 1
ATOM 697 C CA . HIS A 1 87 ? -0.386 -6.351 8.423 1.00 76.81 87 HIS A CA 1
ATOM 698 C C . HIS A 1 87 ? 0.057 -6.085 9.860 1.00 76.81 87 HIS A C 1
ATOM 700 O O . HIS A 1 87 ? 1.103 -6.545 10.313 1.00 76.81 87 HIS A O 1
ATOM 706 N N . ARG A 1 88 ? -0.759 -5.337 10.601 1.00 62.94 88 ARG A N 1
ATOM 707 C CA . ARG A 1 88 ? -0.588 -5.182 12.045 1.00 62.94 88 ARG A CA 1
ATOM 708 C C . ARG A 1 88 ? -1.212 -6.386 12.757 1.00 62.94 88 ARG A C 1
ATOM 710 O O . ARG A 1 88 ? -2.434 -6.510 12.721 1.00 62.94 88 ARG A O 1
ATOM 717 N N . PRO A 1 89 ? -0.430 -7.258 13.417 1.00 49.81 89 PRO A N 1
ATOM 718 C CA . PRO A 1 89 ? -1.012 -8.229 14.328 1.00 49.81 89 PRO A CA 1
ATOM 719 C C . PRO A 1 89 ? -1.568 -7.466 15.540 1.00 49.81 89 PRO A C 1
ATOM 721 O O . PRO A 1 89 ? -0.815 -6.808 16.252 1.00 49.81 89 PRO A O 1
ATOM 724 N N . GLY A 1 90 ? -2.883 -7.524 15.760 1.00 49.47 90 GLY A N 1
ATOM 725 C CA . GLY A 1 90 ? -3.501 -7.028 16.995 1.00 49.47 90 GLY A CA 1
ATOM 726 C C . GLY A 1 90 ? -4.154 -5.646 16.929 1.00 49.47 90 GLY A C 1
ATOM 727 O O . GLY A 1 90 ? -3.971 -4.843 17.843 1.00 49.47 90 GLY A O 1
ATOM 728 N N . ARG A 1 91 ? -4.956 -5.378 15.895 1.00 45.03 91 ARG A N 1
ATOM 729 C CA . ARG A 1 91 ? -6.074 -4.435 16.023 1.00 45.03 91 ARG A CA 1
ATOM 730 C C . ARG A 1 91 ? -7.386 -5.145 15.743 1.00 45.03 91 ARG A C 1
ATOM 732 O O . ARG A 1 91 ? -7.365 -6.033 14.864 1.00 45.03 91 ARG A O 1
#